Protein AF-A0A382WQB4-F1 (afdb_monomer_lite)

pLDDT: mean 94.9, std 5.06, range [68.44, 98.62]

Organism: NCBI:txid408172

Secondary structure (DSSP, 8-state):
-HHHHHHHHHHHHHHHTPPPSS-HHHHHHHHHHHHHHHHHHHHSS----

Structure (mmCIF, N/CA/C/O backbone):
data_AF-A0A382WQB4-F1
#
_entry.id   AF-A0A382WQB4-F1
#
loop_
_atom_site.group_PDB
_atom_site.id
_atom_site.type_symbol
_atom_site.label_atom_id
_atom_site.label_alt_id
_atom_site.label_comp_id
_atom_site.label_asym_id
_atom_site.label_entity_id
_atom_site.label_seq_id
_atom_site.pdbx_PDB_ins_code
_atom_site.Cartn_x
_atom_site.Cartn_y
_atom_site.Cartn_z
_atom_site.occupancy
_atom_site.B_iso_or_equiv
_atom_site.auth_seq_id
_atom_site.auth_comp_id
_atom_site.auth_asym_id
_atom_site.auth_atom_id
_atom_site.pdbx_PDB_model_num
ATOM 1 N N . MET A 1 1 ? 20.281 7.286 -1.901 1.00 68.44 1 MET A N 1
ATOM 2 C CA . MET A 1 1 ? 19.092 7.613 -2.717 1.00 68.44 1 MET A CA 1
ATOM 3 C C . MET A 1 1 ? 18.206 6.382 -2.786 1.00 68.44 1 MET A C 1
ATOM 5 O O . MET A 1 1 ? 18.493 5.486 -3.562 1.00 68.44 1 MET A O 1
ATOM 9 N N . GLN A 1 2 ? 17.201 6.280 -1.915 1.00 80.88 2 GLN A N 1
ATOM 10 C CA . GLN A 1 2 ? 16.364 5.074 -1.842 1.00 80.88 2 GLN A CA 1
ATOM 11 C C . GLN A 1 2 ? 15.300 5.038 -2.953 1.00 80.88 2 GLN A C 1
ATOM 13 O O . GLN A 1 2 ? 15.036 3.982 -3.510 1.00 80.88 2 GLN A O 1
ATOM 18 N N . GLN A 1 3 ? 14.763 6.204 -3.326 1.00 89.25 3 GLN A N 1
ATOM 19 C CA . GLN A 1 3 ? 13.737 6.346 -4.368 1.00 89.25 3 GLN A CA 1
ATOM 20 C C . GLN A 1 3 ? 14.237 5.926 -5.760 1.00 89.25 3 GLN A C 1
ATOM 22 O O . GLN A 1 3 ? 13.568 5.164 -6.444 1.00 89.25 3 GLN A O 1
ATOM 27 N N . THR A 1 4 ? 15.442 6.345 -6.165 1.00 94.00 4 THR A N 1
ATOM 28 C CA . THR A 1 4 ? 16.009 5.979 -7.478 1.00 94.00 4 THR A CA 1
ATOM 29 C C . THR A 1 4 ? 16.168 4.466 -7.632 1.00 94.00 4 THR A C 1
ATOM 31 O O . THR A 1 4 ? 15.766 3.910 -8.644 1.00 94.00 4 THR A O 1
ATOM 34 N N . LEU A 1 5 ? 16.657 3.785 -6.589 1.00 94.75 5 LEU A N 1
ATOM 35 C CA . LEU A 1 5 ? 16.785 2.324 -6.578 1.00 94.75 5 LEU A CA 1
ATOM 36 C C . LEU A 1 5 ? 15.431 1.617 -6.718 1.00 94.75 5 LEU A C 1
ATOM 38 O O . LEU A 1 5 ? 15.347 0.567 -7.351 1.00 94.75 5 LEU A O 1
ATOM 42 N N . GLN A 1 6 ? 14.374 2.169 -6.120 1.00 92.75 6 GLN A N 1
ATOM 43 C CA . GLN A 1 6 ? 13.026 1.631 -6.273 1.00 92.75 6 GLN A CA 1
ATOM 44 C C . GLN A 1 6 ? 12.551 1.769 -7.724 1.00 92.75 6 GLN A C 1
ATOM 46 O O . GLN A 1 6 ? 12.141 0.779 -8.322 1.00 92.75 6 GLN A O 1
ATOM 51 N N . MET A 1 7 ? 12.717 2.955 -8.316 1.00 95.00 7 MET A N 1
ATOM 52 C CA . MET A 1 7 ? 12.351 3.200 -9.713 1.00 95.00 7 MET A CA 1
ATOM 53 C C . MET A 1 7 ? 13.116 2.295 -10.691 1.00 95.00 7 MET A C 1
ATOM 55 O O . MET A 1 7 ? 12.517 1.782 -11.635 1.00 95.00 7 MET A O 1
ATOM 59 N N . ASP A 1 8 ? 14.408 2.050 -10.454 1.00 95.56 8 ASP A N 1
ATOM 60 C CA . ASP A 1 8 ? 15.220 1.146 -11.280 1.00 95.56 8 ASP A CA 1
ATOM 61 C C . ASP A 1 8 ? 14.720 -0.306 -11.194 1.00 95.56 8 ASP A C 1
ATOM 63 O O . ASP A 1 8 ? 14.627 -1.011 -12.205 1.00 95.56 8 ASP A O 1
ATOM 67 N N . ASN A 1 9 ? 14.353 -0.761 -9.991 1.00 94.88 9 ASN A N 1
ATOM 68 C CA . ASN A 1 9 ? 13.800 -2.098 -9.781 1.00 94.88 9 ASN A CA 1
ATOM 69 C C . ASN A 1 9 ? 12.436 -2.276 -10.455 1.00 94.88 9 ASN A C 1
ATOM 71 O O . ASN A 1 9 ? 12.197 -3.337 -11.047 1.00 94.88 9 ASN A O 1
ATOM 75 N N . ASP A 1 10 ? 11.586 -1.251 -10.387 1.00 95.19 10 ASP A N 1
ATOM 76 C CA . ASP A 1 10 ? 10.272 -1.224 -11.028 1.00 95.19 10 ASP A CA 1
ATOM 77 C C . ASP A 1 10 ? 10.411 -1.230 -12.557 1.00 95.19 10 ASP A C 1
ATOM 79 O O . ASP A 1 10 ? 9.779 -2.041 -13.236 1.00 95.19 10 ASP A O 1
ATOM 83 N N . ALA A 1 11 ? 11.310 -0.412 -13.115 1.00 96.31 11 ALA A N 1
ATOM 84 C CA . ALA A 1 11 ? 11.599 -0.400 -14.548 1.00 96.31 11 ALA A CA 1
ATOM 85 C C . ALA A 1 11 ? 12.108 -1.765 -15.037 1.00 96.31 11 ALA A C 1
ATOM 87 O O . ALA A 1 11 ? 11.628 -2.290 -16.045 1.00 96.31 11 ALA A O 1
ATOM 88 N N . LEU A 1 12 ? 13.031 -2.388 -14.295 1.00 96.81 12 LEU A N 1
ATOM 89 C CA . LEU A 1 12 ? 13.518 -3.727 -14.615 1.00 96.81 12 LEU A CA 1
ATOM 90 C C . LEU A 1 12 ? 12.395 -4.770 -14.543 1.00 96.81 12 LEU A C 1
ATOM 92 O O . LEU A 1 12 ? 12.357 -5.681 -15.372 1.00 96.81 12 LEU A O 1
ATOM 96 N N . ALA A 1 13 ? 11.475 -4.648 -13.580 1.00 96.94 13 ALA A N 1
ATOM 97 C CA . ALA A 1 13 ? 10.323 -5.536 -13.477 1.00 96.94 13 ALA A CA 1
ATOM 98 C C . ALA A 1 13 ? 9.436 -5.474 -14.729 1.00 96.94 13 ALA A C 1
ATOM 100 O O . ALA A 1 13 ? 9.135 -6.512 -15.319 1.00 96.94 13 ALA A O 1
ATOM 101 N N . ILE A 1 14 ? 9.132 -4.260 -15.194 1.00 96.81 14 ILE A N 1
ATOM 102 C CA . ILE A 1 14 ? 8.343 -4.013 -16.407 1.00 96.81 14 ILE A CA 1
ATOM 103 C C . ILE A 1 14 ? 9.046 -4.579 -17.647 1.00 96.81 14 ILE A C 1
ATOM 105 O O . ILE A 1 14 ? 8.433 -5.315 -18.417 1.00 96.81 14 ILE A O 1
ATOM 109 N N . LEU A 1 15 ? 10.336 -4.276 -17.829 1.00 98.19 15 LEU A N 1
ATOM 110 C CA . LEU A 1 15 ? 11.095 -4.686 -19.018 1.00 98.19 15 LEU A CA 1
ATOM 111 C C . LEU A 1 15 ? 11.262 -6.204 -19.137 1.00 98.19 15 LEU A C 1
ATOM 113 O O . LEU A 1 15 ? 11.349 -6.728 -20.244 1.00 98.19 15 LEU A O 1
ATOM 117 N N . THR A 1 16 ? 11.329 -6.910 -18.007 1.00 97.81 16 THR A N 1
ATOM 118 C CA . THR A 1 16 ? 11.557 -8.365 -17.975 1.00 97.81 16 THR A CA 1
ATOM 119 C C . THR A 1 16 ? 10.284 -9.175 -17.741 1.00 97.81 16 THR A C 1
ATOM 121 O O . THR A 1 16 ? 10.343 -10.402 -17.726 1.00 97.81 16 THR A O 1
ATOM 124 N N . GLY A 1 17 ? 9.134 -8.516 -17.555 1.00 95.88 17 GLY A N 1
ATOM 125 C CA . GLY A 1 17 ? 7.859 -9.175 -17.265 1.00 95.88 17 GLY A CA 1
ATOM 126 C C . GLY A 1 17 ? 7.841 -9.946 -15.939 1.00 95.88 17 GLY A C 1
ATOM 127 O O . GLY A 1 17 ? 7.019 -10.846 -15.764 1.00 95.88 17 GLY A O 1
ATOM 128 N N . ARG A 1 18 ? 8.750 -9.634 -15.006 1.00 94.31 18 ARG A N 1
ATOM 129 C CA . ARG A 1 18 ? 8.775 -10.232 -13.661 1.00 94.31 18 ARG A CA 1
ATOM 130 C C . ARG A 1 18 ? 7.883 -9.436 -12.707 1.00 94.31 18 ARG A C 1
ATOM 132 O O . ARG A 1 18 ? 7.616 -8.256 -12.921 1.00 94.31 18 ARG A O 1
ATOM 139 N N . GLN A 1 19 ? 7.470 -10.075 -11.618 1.00 94.19 19 GLN A N 1
ATOM 140 C CA . GLN A 1 19 ? 6.766 -9.398 -10.527 1.00 94.19 19 GLN A CA 1
ATOM 141 C C . GLN A 1 19 ? 7.635 -8.267 -9.937 1.00 94.19 19 GLN A C 1
ATOM 143 O O . GLN A 1 19 ? 8.854 -8.447 -9.810 1.00 94.19 19 GLN A O 1
ATOM 148 N N . PRO A 1 20 ? 7.037 -7.121 -9.563 1.00 93.69 20 PRO A N 1
ATOM 149 C CA . PRO A 1 20 ? 7.739 -6.094 -8.802 1.00 93.69 20 PRO A CA 1
ATOM 150 C C . PRO A 1 20 ? 8.153 -6.635 -7.427 1.00 93.69 20 PRO A C 1
ATOM 152 O O . PRO A 1 20 ? 7.573 -7.597 -6.922 1.00 93.69 20 PRO A O 1
ATOM 155 N N . MET A 1 21 ? 9.164 -6.010 -6.817 1.00 90.31 21 MET A N 1
ATOM 156 C CA . MET A 1 21 ? 9.684 -6.418 -5.504 1.00 90.31 21 MET A CA 1
ATOM 157 C C . MET A 1 21 ? 8.618 -6.336 -4.403 1.00 90.31 21 MET A C 1
ATOM 159 O O . MET A 1 21 ? 8.612 -7.170 -3.506 1.00 90.31 21 MET A O 1
ATOM 163 N N . VAL A 1 22 ? 7.733 -5.341 -4.498 1.00 89.56 22 VAL A N 1
ATOM 164 C CA . VAL A 1 22 ? 6.564 -5.167 -3.634 1.00 89.56 22 VAL A CA 1
ATOM 165 C C . VAL A 1 22 ? 5.334 -5.264 -4.522 1.00 89.56 22 VAL A C 1
ATOM 167 O O . VAL A 1 22 ? 5.207 -4.529 -5.504 1.00 89.56 22 VAL A O 1
ATOM 170 N N . THR A 1 23 ? 4.446 -6.204 -4.216 1.00 91.38 23 THR A N 1
ATOM 171 C CA . THR A 1 23 ? 3.290 -6.498 -5.076 1.00 91.38 23 THR A CA 1
ATOM 172 C C . THR A 1 23 ? 2.052 -5.720 -4.643 1.00 91.38 23 THR A C 1
ATOM 174 O O . THR A 1 23 ? 1.925 -5.285 -3.500 1.00 91.38 23 THR A O 1
ATOM 177 N N . GLY A 1 24 ? 1.067 -5.593 -5.539 1.00 91.06 24 GLY A N 1
ATOM 178 C CA . GLY A 1 24 ? -0.194 -4.916 -5.215 1.00 91.06 24 GLY A CA 1
ATOM 179 C C . GLY A 1 24 ? -0.974 -5.561 -4.059 1.00 91.06 24 GLY A C 1
ATOM 180 O O . GLY A 1 24 ? -1.701 -4.867 -3.353 1.00 91.06 24 GLY A O 1
ATOM 181 N N . ASN A 1 25 ? -0.798 -6.866 -3.820 1.00 95.06 25 ASN A N 1
ATOM 182 C CA . ASN A 1 25 ? -1.462 -7.571 -2.720 1.00 95.06 25 ASN A CA 1
ATOM 183 C C . ASN A 1 25 ? -1.002 -7.079 -1.343 1.00 95.06 25 ASN A C 1
ATOM 185 O O . ASN A 1 25 ? -1.812 -7.033 -0.420 1.00 95.06 25 ASN A O 1
ATOM 189 N N . GLU A 1 26 ? 0.266 -6.685 -1.211 1.00 93.81 26 GLU A N 1
ATOM 190 C CA . GLU A 1 26 ? 0.792 -6.105 0.028 1.00 93.81 26 GLU A CA 1
ATOM 191 C C . 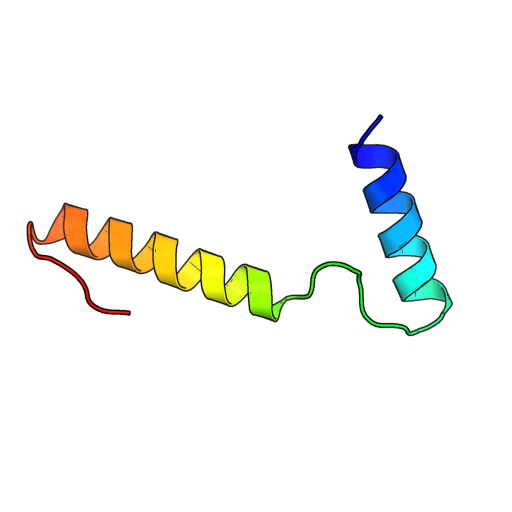GLU A 1 26 ? 0.149 -4.738 0.279 1.00 93.81 26 GLU A C 1
ATOM 193 O O . GLU A 1 26 ? -0.415 -4.512 1.346 1.00 93.81 26 GLU A O 1
ATOM 198 N N . GLY A 1 27 ? 0.070 -3.889 -0.752 1.00 94.12 27 GLY A N 1
ATOM 199 C CA . GLY A 1 27 ? -0.648 -2.614 -0.658 1.00 94.12 27 GLY A CA 1
ATOM 200 C C . GLY A 1 27 ? -2.136 -2.779 -0.315 1.00 94.12 27 GLY A C 1
ATOM 201 O O . GLY A 1 27 ? -2.691 -1.997 0.454 1.00 94.12 27 GLY A O 1
ATOM 202 N N . LEU A 1 28 ? -2.800 -3.823 -0.824 1.00 96.75 28 LEU A N 1
ATOM 203 C CA . LEU A 1 28 ? -4.181 -4.138 -0.438 1.00 96.75 28 LEU A CA 1
ATOM 204 C C . LEU A 1 28 ? -4.298 -4.555 1.035 1.00 96.75 28 LEU A C 1
ATOM 206 O O . LEU A 1 28 ? -5.270 -4.175 1.694 1.00 96.75 28 LEU A O 1
ATOM 210 N N . ALA A 1 29 ? -3.338 -5.320 1.560 1.00 96.31 29 ALA A N 1
ATOM 211 C CA . ALA A 1 29 ? -3.297 -5.683 2.975 1.00 96.3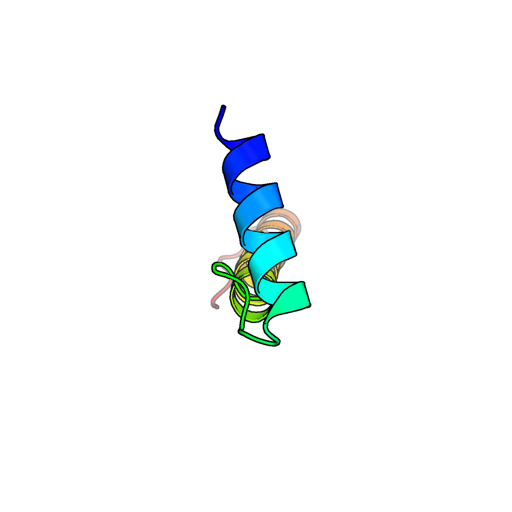1 29 ALA A CA 1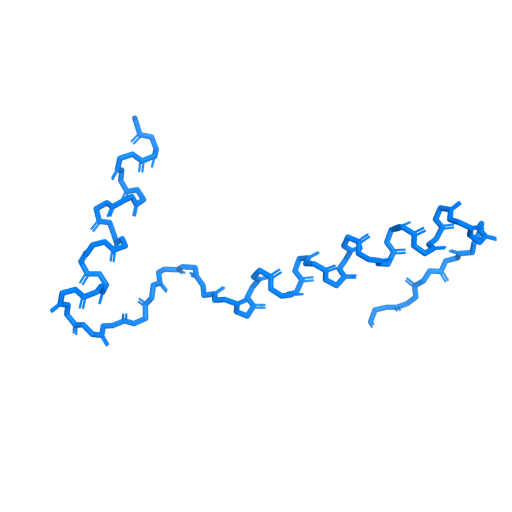
ATOM 212 C C . ALA A 1 29 ? -3.104 -4.443 3.864 1.00 96.31 29 ALA A C 1
ATOM 214 O O . ALA A 1 29 ? -3.825 -4.286 4.852 1.00 96.31 29 ALA A O 1
ATOM 215 N N . ASP A 1 30 ? -2.241 -3.511 3.460 1.00 96.88 30 ASP A N 1
ATOM 216 C CA . ASP A 1 30 ? -2.039 -2.244 4.170 1.00 96.88 30 ASP A CA 1
ATOM 217 C C . ASP A 1 30 ? -3.319 -1.398 4.191 1.00 96.88 30 ASP A C 1
ATOM 219 O O . ASP A 1 30 ? -3.740 -0.897 5.238 1.00 96.88 30 ASP A O 1
ATOM 223 N N . ILE A 1 31 ? -4.016 -1.299 3.055 1.00 97.88 31 ILE A N 1
ATOM 224 C CA . ILE A 1 31 ? -5.287 -0.569 2.967 1.00 97.88 31 ILE A CA 1
ATOM 225 C C . ILE A 1 31 ? -6.378 -1.206 3.838 1.00 97.88 31 ILE A C 1
ATOM 227 O O . ILE A 1 31 ? -7.201 -0.487 4.412 1.00 97.88 31 ILE A O 1
ATOM 231 N N . ARG A 1 32 ? -6.393 -2.536 4.007 1.00 97.75 32 ARG A N 1
ATOM 232 C CA . ARG A 1 32 ? -7.314 -3.198 4.951 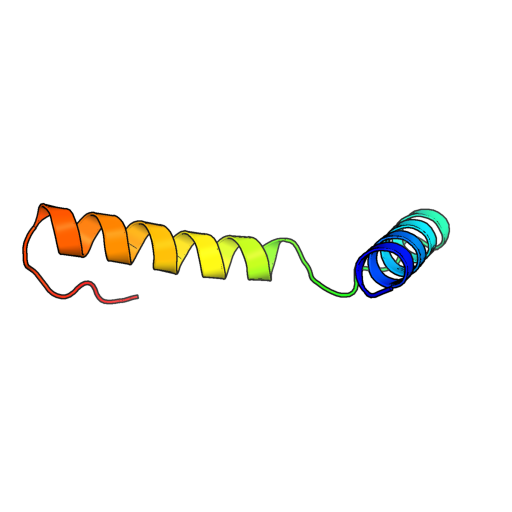1.00 97.75 32 ARG A CA 1
ATOM 233 C C . ARG A 1 32 ? -7.086 -2.724 6.386 1.00 97.75 32 ARG A C 1
ATOM 235 O O . ARG A 1 32 ? -8.063 -2.439 7.078 1.00 97.75 32 ARG A O 1
ATOM 242 N N . ILE A 1 33 ? -5.829 -2.573 6.801 1.00 98.06 33 ILE A N 1
ATOM 243 C CA . ILE A 1 33 ? -5.480 -2.053 8.130 1.00 98.06 33 ILE A CA 1
ATOM 244 C C . ILE A 1 33 ? -5.910 -0.590 8.262 1.00 98.06 33 ILE A C 1
ATOM 246 O O . ILE A 1 33 ? -6.584 -0.240 9.230 1.00 98.06 33 ILE A O 1
ATOM 250 N N . VAL A 1 34 ? -5.598 0.256 7.276 1.00 98.38 34 VAL A N 1
ATOM 251 C CA . VAL A 1 34 ? -6.007 1.674 7.270 1.00 98.38 34 VAL A CA 1
ATOM 252 C C . VAL A 1 34 ? -7.527 1.812 7.420 1.00 98.38 34 VAL A C 1
ATOM 254 O O . VAL A 1 34 ? -8.011 2.582 8.250 1.00 98.38 34 VAL A O 1
ATOM 257 N N . ASN A 1 35 ? -8.296 1.013 6.680 1.00 98.50 35 ASN A N 1
ATOM 258 C CA . ASN A 1 35 ? -9.754 1.009 6.779 1.00 98.50 35 ASN A CA 1
ATOM 259 C C . ASN A 1 35 ? -10.255 0.535 8.152 1.00 98.50 35 ASN A C 1
ATOM 261 O O . ASN A 1 35 ? -11.216 1.098 8.680 1.00 98.50 35 ASN A O 1
ATOM 265 N N . ALA A 1 36 ? -9.609 -0.469 8.752 1.00 98.44 36 ALA A N 1
ATOM 266 C CA . ALA A 1 36 ? -9.942 -0.927 10.098 1.00 98.44 36 ALA A CA 1
ATOM 267 C C . ALA A 1 36 ? -9.668 0.151 11.157 1.00 98.44 36 ALA A C 1
ATOM 269 O O . ALA A 1 36 ? -10.511 0.361 12.028 1.00 98.44 36 ALA A O 1
ATOM 270 N N . ILE A 1 37 ? -8.562 0.894 11.035 1.00 98.50 37 ILE A N 1
ATOM 271 C CA . ILE A 1 37 ? -8.247 2.041 11.900 1.00 98.50 37 ILE A CA 1
ATOM 272 C C . ILE A 1 37 ? -9.334 3.113 11.782 1.00 98.50 37 ILE A C 1
ATOM 274 O O . ILE A 1 37 ? -9.861 3.565 12.799 1.00 98.50 37 ILE A O 1
ATOM 278 N N . PHE A 1 38 ? -9.728 3.488 10.561 1.00 98.62 38 PHE A N 1
ATOM 279 C CA . PHE A 1 38 ? -10.802 4.466 10.369 1.00 98.62 38 PHE A CA 1
ATOM 280 C C . PHE A 1 38 ? -12.135 3.994 10.957 1.00 98.62 38 PHE A C 1
ATOM 282 O O . PHE A 1 38 ? -12.859 4.782 11.570 1.00 98.62 38 PHE A O 1
ATOM 289 N N . LYS A 1 39 ? -12.460 2.705 10.815 1.00 98.50 39 LYS A N 1
ATOM 290 C CA . LYS A 1 39 ? -13.668 2.123 11.405 1.00 98.50 39 LYS A CA 1
ATOM 291 C C . LYS A 1 39 ? -13.613 2.137 12.936 1.00 98.50 39 LYS A C 1
ATOM 293 O O . LYS A 1 39 ? -14.599 2.533 13.557 1.00 98.50 39 LYS A O 1
ATOM 298 N N . ALA A 1 40 ? -12.482 1.767 13.533 1.00 98.62 40 ALA A N 1
ATOM 299 C CA . ALA A 1 40 ? -12.281 1.809 14.980 1.00 98.62 40 ALA A CA 1
ATOM 300 C C . ALA A 1 40 ? -12.415 3.242 15.515 1.00 98.62 40 ALA A C 1
ATOM 302 O O . ALA A 1 40 ? -13.182 3.483 16.439 1.00 98.62 40 ALA A O 1
ATOM 303 N N . ALA A 1 41 ? -11.775 4.222 14.870 1.00 98.50 41 ALA A N 1
ATOM 304 C CA . ALA A 1 41 ? -11.867 5.631 15.259 1.00 98.50 41 ALA A CA 1
ATOM 305 C C . ALA A 1 41 ? -13.302 6.182 15.189 1.00 98.50 41 ALA A C 1
ATOM 307 O O . ALA A 1 41 ? -13.702 6.982 16.030 1.00 98.50 41 ALA A O 1
ATOM 308 N N . LYS A 1 42 ? 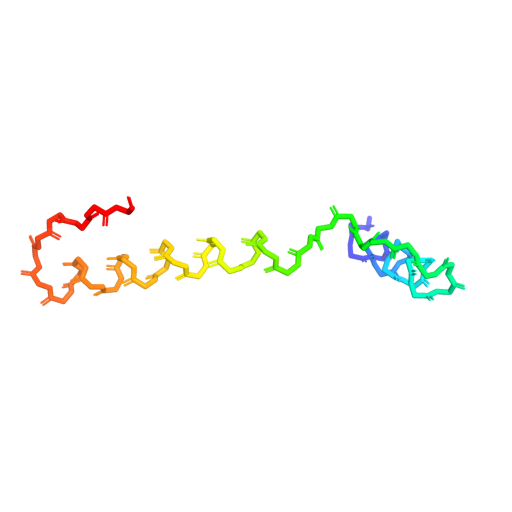-14.095 5.741 14.203 1.00 98.44 42 LYS A N 1
ATOM 309 C CA . LYS A 1 42 ? -15.498 6.154 14.048 1.00 98.44 42 LYS A CA 1
ATOM 310 C C . LYS A 1 42 ? -16.434 5.527 15.087 1.00 98.44 42 LYS A C 1
ATOM 312 O O . LYS A 1 42 ? -17.446 6.132 15.425 1.00 98.44 42 LYS A O 1
ATOM 317 N N . THR A 1 43 ? -16.145 4.304 15.523 1.00 98.19 43 THR A N 1
ATOM 318 C CA . THR A 1 43 ? -17.047 3.498 16.369 1.00 98.19 43 THR A CA 1
ATOM 319 C C . THR A 1 43 ? -16.639 3.480 17.839 1.00 98.19 43 THR A C 1
ATOM 321 O O . THR A 1 43 ? -17.485 3.258 18.695 1.00 98.19 43 THR A O 1
ATOM 324 N N . GLY A 1 44 ? -15.363 3.725 18.142 1.00 97.88 44 GLY A N 1
ATOM 325 C CA . GLY A 1 44 ? -14.786 3.498 19.466 1.00 97.88 44 GLY A CA 1
ATOM 326 C C . GLY A 1 44 ? -14.557 2.016 19.791 1.00 97.88 44 GLY A C 1
ATOM 327 O O . GLY A 1 4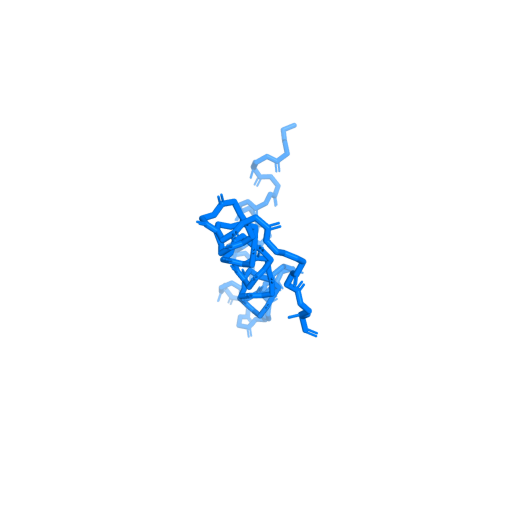4 ? -14.194 1.701 20.920 1.00 97.88 44 GLY A O 1
ATOM 328 N N . GLU A 1 45 ? -14.760 1.110 18.829 1.00 97.44 45 GLU A N 1
ATOM 329 C CA . GLU A 1 45 ? -14.673 -0.340 19.025 1.00 97.44 45 GLU A CA 1
ATOM 330 C C . GLU A 1 45 ? -13.408 -0.934 18.392 1.00 97.44 45 GLU A C 1
ATOM 332 O O . GLU A 1 45 ? -12.885 -0.440 17.389 1.00 97.44 45 GLU A O 1
ATOM 337 N N . THR A 1 46 ? -12.933 -2.051 18.947 1.00 96.81 46 THR A N 1
ATOM 338 C CA . THR A 1 46 ? -11.850 -2.841 18.347 1.00 96.81 46 THR A CA 1
ATOM 339 C C . THR A 1 46 ? -12.338 -3.538 17.076 1.00 96.81 46 THR A C 1
ATOM 341 O O . THR A 1 46 ? -13.351 -4.235 17.091 1.00 96.81 46 THR A O 1
ATOM 344 N N . VAL A 1 47 ? -11.585 -3.412 15.980 1.00 97.31 47 VAL A N 1
ATOM 345 C CA . VAL A 1 47 ? -11.890 -4.061 14.694 1.00 97.31 47 VAL A CA 1
ATOM 346 C C . VAL A 1 47 ? -10.953 -5.252 14.476 1.00 97.31 47 VAL A C 1
ATOM 348 O O . VAL A 1 47 ? -9.739 -5.075 14.428 1.00 97.31 47 VAL A O 1
ATOM 351 N N . ALA A 1 48 ? -11.517 -6.456 14.331 1.00 94.50 48 ALA A N 1
ATOM 352 C CA . ALA A 1 48 ? -10.777 -7.658 13.935 1.00 94.50 48 ALA A CA 1
ATOM 353 C C . ALA A 1 48 ? -10.514 -7.675 12.416 1.00 94.50 48 ALA A C 1
ATOM 355 O O . ALA A 1 48 ? -11.358 -7.209 11.643 1.00 94.50 48 ALA A O 1
ATOM 356 N N . LEU A 1 49 ? -9.351 -8.200 12.015 1.00 90.69 49 LEU A N 1
ATOM 357 C CA . LEU A 1 49 ? -8.857 -8.255 10.631 1.00 90.69 49 LEU A CA 1
ATOM 358 C C . LEU A 1 49 ? -8.980 -9.651 10.017 1.00 90.69 49 LEU A C 1
ATOM 360 O O . LEU A 1 49 ? -8.782 -10.633 10.765 1.00 90.69 49 LEU A O 1
#

Sequence (49 aa):
MQQTLQMDNDALAILTGRQPMVTGNEGLADIRIVNAIFKAAKTGETVAL

Radius of gyration: 16.33 Å; chains: 1; bounding box: 36×18×38 Å

Foldseek 3Di:
DVVVVQVVQVVVCVVVVHAGPDHVVVVVVVVVVVVQVVVCVVPVDHDDD